Protein AF-A0A2E6CC32-F1 (afdb_monomer_lite)

Sequence (86 aa):
MRITKFDLVFKILVYLNIMKKEIFAKAFSFLVKCGPVFFGVLFFAPVLTEIMNLLNISFVTLTNIQISLLIGLFWGSYASFKRSWI

Structure (mmCIF, N/CA/C/O backbone):
data_AF-A0A2E6CC32-F1
#
_entry.id   AF-A0A2E6CC32-F1
#
loop_
_atom_site.group_PDB
_atom_site.id
_atom_site.type_symbol
_atom_site.label_atom_id
_atom_site.label_alt_id
_atom_site.label_comp_id
_atom_site.label_asym_id
_atom_site.label_entity_id
_atom_site.label_seq_id
_atom_site.pdbx_PDB_ins_code
_atom_site.Cartn_x
_atom_site.Cartn_y
_atom_site.Cartn_z
_atom_site.occupancy
_atom_site.B_iso_or_equiv
_atom_site.auth_seq_id
_atom_site.auth_comp_id
_atom_site.auth_asym_id
_atom_site.auth_atom_id
_atom_site.pdbx_PDB_model_num
ATOM 1 N N . MET A 1 1 ? -32.461 -0.602 48.079 1.00 54.00 1 MET A N 1
ATOM 2 C CA . MET A 1 1 ? -32.066 -1.452 46.933 1.00 54.00 1 MET A CA 1
ATOM 3 C C . MET A 1 1 ? -30.547 -1.608 46.977 1.00 54.00 1 MET A C 1
ATOM 5 O O . MET A 1 1 ? -29.847 -0.622 46.801 1.00 54.00 1 MET A O 1
ATOM 9 N N . ARG A 1 2 ? -30.032 -2.774 47.396 1.00 61.62 2 ARG A N 1
ATOM 10 C CA . ARG A 1 2 ? -28.601 -2.978 47.697 1.00 61.62 2 ARG A CA 1
ATOM 11 C C . ARG A 1 2 ? -27.912 -3.500 46.432 1.00 61.62 2 ARG A C 1
ATOM 13 O O . ARG A 1 2 ? -28.084 -4.664 46.090 1.00 61.62 2 ARG A O 1
ATOM 20 N N . ILE A 1 3 ? -27.190 -2.629 45.728 1.00 63.38 3 ILE A N 1
ATOM 21 C CA . ILE A 1 3 ? -26.392 -3.009 44.554 1.00 63.38 3 ILE A CA 1
ATOM 22 C C . ILE A 1 3 ? -25.308 -3.966 45.050 1.00 63.38 3 ILE A C 1
ATOM 24 O O . ILE A 1 3 ? -24.500 -3.612 45.911 1.00 63.38 3 ILE A O 1
ATOM 28 N N . THR A 1 4 ? -25.343 -5.211 44.586 1.00 77.62 4 THR A N 1
ATOM 29 C CA . THR A 1 4 ? -24.361 -6.217 44.988 1.00 77.62 4 THR A CA 1
ATOM 30 C C . THR A 1 4 ? -23.063 -5.983 44.219 1.00 77.62 4 THR A C 1
ATOM 32 O O . THR A 1 4 ? -23.066 -5.515 43.083 1.00 77.62 4 THR A O 1
ATOM 35 N N . LYS A 1 5 ? -21.922 -6.316 44.831 1.00 72.00 5 LYS A N 1
ATOM 36 C CA . LYS A 1 5 ? -20.587 -6.182 44.217 1.00 72.00 5 LYS A CA 1
ATOM 37 C C . LYS A 1 5 ? -20.509 -6.861 42.836 1.00 72.00 5 LYS A C 1
ATOM 39 O O . LYS A 1 5 ? -19.775 -6.409 41.968 1.00 72.00 5 LYS A O 1
ATOM 44 N N . PHE A 1 6 ? -21.311 -7.908 42.636 1.00 76.12 6 PHE A N 1
ATOM 45 C CA . PHE A 1 6 ? -21.466 -8.646 41.384 1.00 76.12 6 PHE A CA 1
ATOM 46 C C . PHE A 1 6 ? -22.090 -7.810 40.252 1.00 76.12 6 PHE A C 1
ATOM 48 O O . PHE A 1 6 ? -21.602 -7.837 39.126 1.00 76.12 6 PHE A O 1
ATOM 55 N N . ASP A 1 7 ? -23.110 -7.010 40.564 1.00 81.00 7 ASP A N 1
ATOM 56 C CA . ASP A 1 7 ? -23.806 -6.137 39.609 1.00 81.00 7 ASP A CA 1
ATOM 57 C C . ASP A 1 7 ? -22.860 -5.051 39.053 1.00 81.00 7 ASP A C 1
ATOM 59 O O . ASP A 1 7 ? -22.815 -4.763 37.856 1.00 81.00 7 ASP A O 1
ATOM 63 N N . LEU A 1 8 ? -21.983 -4.524 39.918 1.00 80.38 8 LEU A N 1
ATOM 64 C CA . LEU A 1 8 ? -20.945 -3.567 39.528 1.00 80.38 8 LEU A CA 1
ATOM 65 C C . LEU A 1 8 ? -19.906 -4.192 38.579 1.00 80.38 8 LEU A C 1
ATOM 67 O O . LEU A 1 8 ? -19.532 -3.579 37.578 1.00 80.38 8 LEU A O 1
ATOM 71 N N . VAL A 1 9 ? -19.461 -5.418 38.875 1.00 83.12 9 VAL A N 1
ATOM 72 C CA . VAL A 1 9 ? -18.496 -6.155 38.0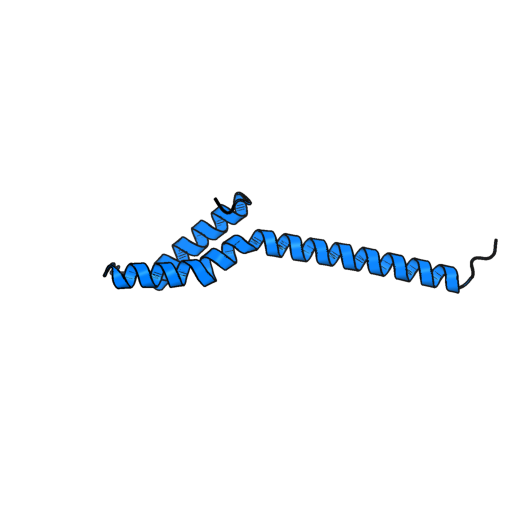42 1.00 83.12 9 VAL A CA 1
ATOM 73 C C . VAL A 1 9 ? -19.081 -6.435 36.660 1.00 83.12 9 VAL A C 1
ATOM 75 O O . VAL A 1 9 ? -18.407 -6.200 35.657 1.00 83.12 9 VAL A O 1
ATOM 78 N N . PHE A 1 10 ? -20.343 -6.863 36.586 1.00 83.12 10 PHE A N 1
ATOM 79 C CA . PHE A 1 10 ? -21.018 -7.120 35.315 1.00 83.12 10 PHE A CA 1
ATOM 80 C C . PHE A 1 10 ? -21.105 -5.855 34.447 1.00 83.12 10 PHE A C 1
ATOM 82 O O . PHE A 1 10 ? -20.762 -5.882 33.263 1.00 83.12 10 PHE A O 1
ATOM 89 N N . LYS A 1 11 ? -21.465 -4.713 35.045 1.00 8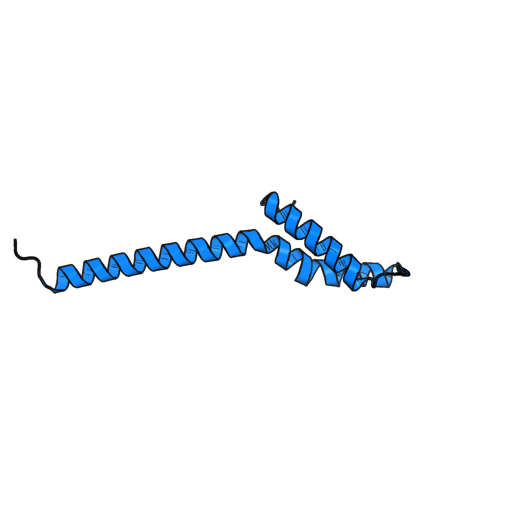4.56 11 LYS A N 1
ATOM 90 C CA . LYS A 1 11 ? -21.553 -3.423 34.342 1.00 84.56 11 LYS A CA 1
ATOM 91 C C . LYS A 1 11 ? -20.202 -2.962 33.779 1.00 84.56 11 LYS A C 1
ATOM 93 O O . LYS A 1 11 ? -20.143 -2.498 32.641 1.00 84.56 11 LYS A O 1
ATOM 98 N N . ILE A 1 12 ? -19.119 -3.138 34.543 1.00 84.81 12 ILE A N 1
ATOM 99 C CA . ILE A 1 12 ? -17.745 -2.836 34.102 1.00 84.81 12 ILE A CA 1
ATOM 100 C C . ILE A 1 12 ? -17.345 -3.724 32.918 1.00 84.81 12 ILE A C 1
ATOM 102 O O . ILE A 1 12 ? -16.771 -3.233 31.945 1.00 84.81 12 ILE A O 1
ATOM 106 N N . LEU A 1 13 ? -17.676 -5.015 32.971 1.00 83.38 13 LEU A N 1
ATOM 107 C CA . LEU A 1 13 ? -17.326 -5.988 31.933 1.00 83.38 13 LEU A CA 1
ATOM 108 C C . LEU A 1 13 ? -18.047 -5.684 30.609 1.00 83.38 13 LEU A C 1
ATOM 110 O O . LEU A 1 13 ? -17.432 -5.714 29.540 1.00 83.38 13 LEU A O 1
ATOM 114 N N . VAL A 1 14 ? -19.324 -5.298 30.684 1.00 86.69 14 VAL A N 1
ATOM 115 C CA . VAL A 1 14 ? -20.097 -4.817 29.529 1.00 86.69 14 VAL A CA 1
ATOM 116 C C . VAL A 1 14 ? -19.474 -3.546 28.944 1.00 86.69 14 VAL A C 1
ATOM 118 O O . VAL A 1 14 ? -19.262 -3.477 27.733 1.00 86.69 14 VAL A O 1
ATOM 121 N N . TYR A 1 15 ? -19.105 -2.572 29.782 1.00 82.44 15 TYR A N 1
ATOM 122 C CA . TYR A 1 15 ? -18.488 -1.322 29.324 1.00 82.44 15 TYR A CA 1
ATOM 123 C C . TYR A 1 15 ? -17.140 -1.562 28.625 1.00 82.44 15 TYR A C 1
ATOM 125 O O . TYR A 1 15 ? -16.883 -1.020 27.551 1.00 82.44 15 TYR A O 1
ATOM 133 N N . LEU A 1 16 ? -16.303 -2.442 29.180 1.00 83.25 16 LEU A N 1
ATOM 134 C CA . LEU A 1 16 ? -15.026 -2.847 28.584 1.00 83.25 16 LEU A CA 1
ATOM 135 C C . LEU A 1 16 ? -15.200 -3.499 27.209 1.00 83.25 16 LEU A C 1
ATOM 137 O O . LEU A 1 16 ? -14.435 -3.205 26.288 1.00 83.25 16 LEU A O 1
ATOM 141 N N . ASN A 1 17 ? -16.208 -4.357 27.050 1.00 84.19 17 ASN A N 1
ATOM 142 C CA . ASN A 1 17 ? -16.499 -4.982 25.761 1.00 84.19 17 ASN A CA 1
ATOM 143 C C . ASN A 1 17 ? -16.973 -3.968 24.713 1.00 84.19 17 ASN A C 1
ATOM 145 O O . ASN A 1 17 ? -16.540 -4.034 23.562 1.00 84.19 17 ASN A O 1
ATOM 149 N N . ILE A 1 18 ? -17.805 -3.001 25.107 1.00 82.38 18 ILE A N 1
ATOM 150 C CA . ILE A 1 18 ? -18.257 -1.922 24.216 1.00 82.38 18 ILE A CA 1
ATOM 151 C C . ILE A 1 18 ? -17.063 -1.066 23.769 1.00 82.38 18 ILE A C 1
ATOM 153 O O . ILE A 1 18 ? -16.883 -0.836 22.572 1.00 82.38 18 ILE A O 1
ATOM 157 N N . MET A 1 19 ? -16.191 -0.681 24.704 1.00 81.12 19 MET A N 1
ATOM 158 C CA . MET A 1 19 ? -14.994 0.115 24.410 1.00 81.12 19 MET A CA 1
ATOM 159 C C . MET A 1 19 ? -14.016 -0.618 23.47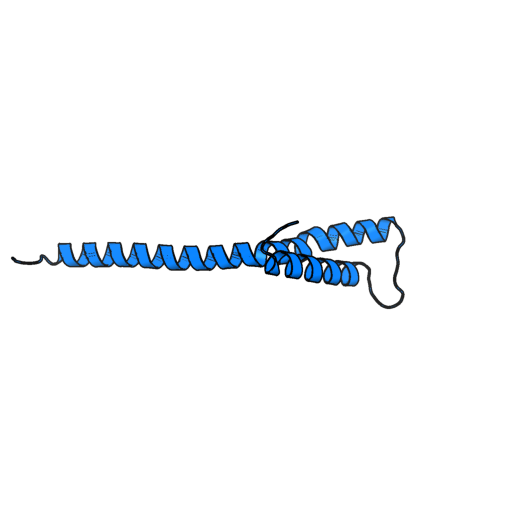9 1.00 81.12 19 MET A C 1
ATOM 161 O O . MET A 1 19 ? -13.501 -0.023 22.532 1.00 81.12 19 MET A O 1
ATOM 165 N N . LYS A 1 20 ? -13.785 -1.924 23.684 1.00 79.38 20 LYS A N 1
ATOM 166 C CA . LYS A 1 20 ? -12.950 -2.730 22.773 1.00 79.38 20 LYS A CA 1
ATOM 167 C C . LYS A 1 20 ? -13.521 -2.773 21.356 1.00 79.38 20 LYS A C 1
ATOM 169 O O . LYS A 1 20 ? -12.766 -2.666 20.390 1.00 79.38 20 LYS A O 1
ATOM 174 N N . LYS A 1 21 ? -14.844 -2.901 21.230 1.00 79.81 21 LYS A N 1
ATOM 175 C CA . LYS A 1 21 ? -15.533 -2.945 19.935 1.00 79.81 21 LYS A CA 1
ATOM 176 C C . LYS A 1 21 ? -15.387 -1.627 19.166 1.00 79.81 21 LYS A C 1
ATOM 178 O O . LYS A 1 21 ? -15.098 -1.652 17.973 1.00 79.81 21 LYS A O 1
ATOM 183 N N . GLU A 1 22 ? -15.524 -0.493 19.849 1.00 79.69 22 GLU A N 1
ATOM 184 C CA . GLU A 1 22 ? -15.314 0.847 19.279 1.00 79.69 22 GLU A CA 1
ATOM 185 C C . GLU A 1 22 ? -13.886 1.051 18.752 1.00 79.69 22 GLU A C 1
ATOM 187 O O . GLU A 1 22 ? -13.688 1.534 17.633 1.00 79.69 22 GLU A O 1
ATOM 192 N N . ILE A 1 23 ? -12.881 0.650 19.538 1.00 81.88 23 ILE A N 1
ATOM 193 C CA . ILE A 1 23 ?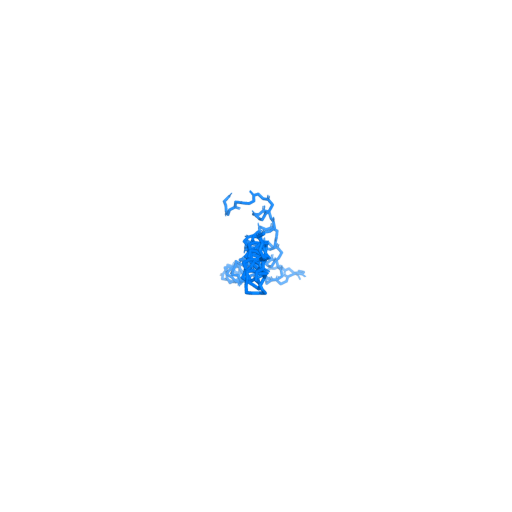 -11.466 0.766 19.156 1.00 81.88 23 ILE A CA 1
ATOM 194 C C . ILE A 1 23 ? -11.181 -0.087 17.916 1.00 81.88 23 ILE A C 1
ATOM 196 O O . ILE A 1 23 ? -10.560 0.391 16.963 1.00 81.88 23 ILE A O 1
ATOM 200 N N . PHE A 1 24 ? -11.686 -1.323 17.894 1.00 81.81 24 PHE A N 1
ATOM 201 C CA . PHE A 1 24 ? -11.526 -2.217 16.751 1.00 81.81 24 PHE A CA 1
ATOM 202 C C . PHE A 1 24 ? -12.199 -1.659 15.489 1.00 81.81 24 PHE A C 1
ATOM 204 O O . PHE A 1 24 ? -11.596 -1.657 14.418 1.00 81.81 24 PHE A O 1
ATOM 211 N N . ALA A 1 25 ? -13.412 -1.112 15.613 1.00 81.12 25 ALA A N 1
ATOM 212 C CA . ALA A 1 25 ? -14.130 -0.509 14.492 1.00 81.12 25 ALA A CA 1
ATOM 213 C C . ALA A 1 25 ? -13.380 0.694 13.892 1.00 81.12 25 ALA A C 1
ATOM 215 O O . ALA A 1 25 ? -13.297 0.823 12.668 1.00 81.12 25 ALA A O 1
ATOM 216 N N . LYS A 1 26 ? -12.778 1.549 14.730 1.00 80.69 26 LYS A N 1
ATOM 217 C CA . LYS A 1 26 ? -11.944 2.672 14.264 1.00 80.69 26 LYS A CA 1
ATOM 218 C C . LYS A 1 26 ? -10.678 2.200 13.553 1.00 80.69 26 LYS A C 1
ATOM 220 O O . LYS A 1 26 ? -10.376 2.711 12.475 1.00 80.69 26 LYS A O 1
ATOM 225 N N . ALA A 1 27 ? -9.969 1.222 14.118 1.00 78.44 27 ALA A N 1
ATOM 226 C CA . ALA A 1 27 ? -8.763 0.666 13.504 1.00 78.44 27 ALA A CA 1
ATOM 227 C C . ALA A 1 27 ? -9.071 0.010 12.148 1.00 78.44 27 ALA A C 1
ATOM 229 O O . ALA A 1 27 ? -8.389 0.275 11.159 1.00 78.44 27 ALA A O 1
ATOM 230 N N . PHE A 1 28 ? -10.153 -0.768 12.073 1.00 80.50 28 PHE A N 1
ATOM 231 C CA . PHE A 1 28 ? -10.604 -1.393 10.832 1.00 80.50 28 PHE A CA 1
ATOM 232 C C . PHE A 1 28 ? -11.016 -0.352 9.783 1.00 80.50 28 PHE A C 1
ATOM 234 O O . PHE A 1 28 ? -10.613 -0.445 8.627 1.00 80.50 28 PHE A O 1
ATOM 241 N N . SER A 1 29 ? -11.745 0.694 10.186 1.00 78.06 29 SER A N 1
ATOM 242 C CA . SER A 1 29 ? -12.107 1.807 9.298 1.00 78.06 29 SER A CA 1
ATOM 243 C C . SER A 1 29 ? -10.874 2.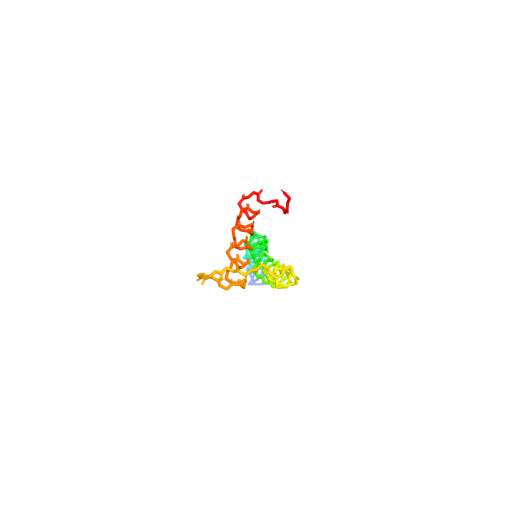507 8.712 1.00 78.06 29 SER A C 1
ATOM 245 O O . SER A 1 29 ? -10.868 2.863 7.534 1.00 78.06 29 SER A O 1
ATOM 247 N N . PHE A 1 30 ? -9.814 2.679 9.506 1.00 75.69 30 PHE A N 1
ATOM 248 C CA . PHE A 1 30 ? -8.553 3.244 9.027 1.00 75.69 30 PHE A CA 1
ATOM 249 C C . PHE A 1 30 ? -7.844 2.311 8.037 1.00 75.69 30 PHE A C 1
ATOM 251 O O . PHE A 1 30 ? -7.407 2.763 6.979 1.00 75.69 30 PHE A O 1
ATOM 258 N N . LEU A 1 31 ? -7.803 1.006 8.327 1.00 76.12 31 LEU A N 1
ATOM 259 C CA . LEU A 1 31 ? -7.232 0.005 7.421 1.00 76.12 31 LEU A CA 1
ATOM 260 C C . LEU A 1 31 ? -7.947 -0.011 6.067 1.00 76.12 31 LEU A C 1
ATOM 262 O O . LEU A 1 31 ? -7.297 0.001 5.026 1.00 76.12 31 LEU A O 1
ATOM 266 N N . VAL A 1 32 ? -9.282 0.015 6.077 1.00 77.69 32 VAL A N 1
ATOM 267 C CA . VAL A 1 32 ? -10.098 0.033 4.855 1.00 77.69 32 VAL A CA 1
ATOM 268 C C . VAL A 1 32 ? -9.852 1.307 4.047 1.00 77.69 32 VAL A C 1
ATOM 270 O O . VAL A 1 32 ? -9.773 1.244 2.823 1.00 77.69 32 VAL A O 1
ATOM 273 N N . LYS A 1 33 ? -9.666 2.458 4.709 1.00 77.31 33 LYS A N 1
ATOM 274 C CA . LYS A 1 33 ? -9.325 3.715 4.024 1.00 77.31 33 LYS A CA 1
ATOM 275 C C . LYS A 1 33 ? -7.951 3.665 3.362 1.00 77.31 33 LYS A C 1
ATOM 277 O O . LYS A 1 33 ? -7.818 4.161 2.249 1.00 77.31 33 LYS A O 1
ATOM 282 N N . CYS A 1 34 ? -6.952 3.068 4.009 1.00 79.56 34 CYS A N 1
ATOM 283 C CA . CYS A 1 34 ? -5.609 2.917 3.436 1.00 79.56 34 CYS A CA 1
ATOM 284 C C . CYS A 1 34 ? -5.469 1.718 2.484 1.00 79.56 34 CYS A C 1
ATOM 286 O O . CYS A 1 34 ? -4.460 1.619 1.788 1.00 79.56 34 CYS A O 1
ATOM 288 N N . GLY A 1 35 ? -6.461 0.827 2.419 1.00 83.56 35 GLY A N 1
ATOM 289 C CA . GLY A 1 35 ? -6.464 -0.362 1.562 1.00 83.56 35 GLY A CA 1
ATOM 290 C C . GLY A 1 35 ? -6.064 -0.096 0.103 1.00 83.56 35 GLY A C 1
ATOM 291 O O . GLY A 1 35 ? -5.181 -0.793 -0.395 1.00 83.56 35 GLY A O 1
ATOM 292 N N . PRO A 1 36 ? -6.613 0.936 -0.569 1.00 85.19 36 PRO A N 1
ATOM 293 C CA . PRO A 1 36 ? -6.243 1.265 -1.945 1.00 85.19 36 PRO A CA 1
ATOM 294 C C . PRO A 1 36 ? -4.773 1.677 -2.109 1.00 85.19 36 PRO A C 1
ATOM 296 O O . PRO A 1 36 ? -4.153 1.340 -3.114 1.00 85.19 36 PRO A O 1
ATOM 299 N N . VAL A 1 37 ? -4.185 2.358 -1.116 1.00 87.00 37 VAL A N 1
ATOM 300 C CA . VAL A 1 37 ? -2.761 2.741 -1.124 1.00 87.00 37 VAL A CA 1
ATOM 301 C C . VAL A 1 37 ? -1.882 1.504 -1.008 1.00 87.00 37 VAL A C 1
ATOM 303 O O . VAL A 1 37 ? -0.976 1.313 -1.816 1.00 87.00 37 VAL A O 1
ATOM 306 N N . PHE A 1 38 ? -2.179 0.627 -0.046 1.00 87.88 38 PHE A N 1
ATOM 307 C CA . PHE A 1 38 ? -1.450 -0.632 0.107 1.00 87.88 38 PHE A CA 1
ATOM 308 C C . PHE A 1 38 ? -1.547 -1.497 -1.148 1.00 87.88 38 PHE A C 1
ATOM 310 O O . PHE A 1 38 ? -0.543 -2.059 -1.575 1.00 87.88 38 PHE A O 1
ATOM 317 N N . PHE A 1 39 ? -2.722 -1.554 -1.775 1.00 88.12 39 PHE A N 1
ATOM 318 C CA . PHE A 1 39 ? -2.904 -2.273 -3.031 1.00 88.12 39 PHE A CA 1
ATOM 319 C C . PHE A 1 39 ? -2.081 -1.662 -4.174 1.00 88.12 39 PHE A C 1
ATOM 321 O O . PHE A 1 39 ? -1.381 -2.382 -4.889 1.00 88.12 39 PHE A O 1
ATOM 328 N N . GLY A 1 40 ? -2.107 -0.333 -4.301 1.00 87.69 40 GLY A N 1
ATOM 329 C CA . GLY A 1 40 ? -1.334 0.414 -5.290 1.00 87.69 40 GLY A CA 1
ATOM 330 C C . GLY A 1 40 ? 0.172 0.146 -5.204 1.00 87.69 40 GLY A C 1
ATOM 331 O O . GLY A 1 40 ? 0.837 -0.049 -6.218 1.00 87.69 40 GLY A O 1
ATOM 332 N N . VAL A 1 41 ? 0.714 0.080 -3.989 1.00 89.00 41 VAL A N 1
ATOM 333 C CA . VAL A 1 41 ? 2.158 -0.098 -3.772 1.00 89.00 41 VAL A CA 1
ATOM 334 C C . VAL A 1 41 ? 2.586 -1.561 -3.814 1.00 89.00 41 VAL A C 1
ATOM 336 O O . VAL A 1 41 ? 3.590 -1.880 -4.440 1.00 89.00 41 VAL A O 1
ATOM 339 N N . LEU A 1 42 ? 1.862 -2.455 -3.138 1.00 89.00 42 LEU A N 1
ATOM 340 C CA . LEU A 1 42 ? 2.303 -3.844 -2.967 1.00 89.00 42 LEU A CA 1
ATOM 341 C C . LEU A 1 42 ? 1.944 -4.740 -4.148 1.00 89.00 42 LEU A C 1
ATOM 343 O O . LEU A 1 42 ? 2.667 -5.693 -4.413 1.00 89.00 42 LEU A O 1
ATOM 347 N N . PHE A 1 43 ? 0.837 -4.461 -4.837 1.00 89.81 43 PHE A N 1
ATOM 348 C CA . PHE A 1 43 ? 0.350 -5.314 -5.921 1.00 89.81 43 PHE A CA 1
ATOM 349 C C . PHE A 1 43 ? 0.455 -4.619 -7.270 1.00 89.81 43 PHE A C 1
ATOM 351 O O . PHE A 1 43 ? 1.041 -5.164 -8.201 1.00 89.81 43 PHE A O 1
ATOM 358 N N . PHE A 1 44 ? -0.072 -3.401 -7.384 1.00 89.06 44 PHE A N 1
ATOM 359 C CA . PHE A 1 44 ? -0.118 -2.720 -8.673 1.00 89.06 44 PHE A CA 1
ATOM 360 C C . PHE A 1 44 ? 1.274 -2.295 -9.164 1.00 89.06 44 PHE A C 1
ATOM 362 O O . PHE A 1 44 ? 1.598 -2.533 -10.323 1.00 89.06 44 PHE A O 1
ATOM 369 N N . ALA A 1 45 ? 2.128 -1.740 -8.298 1.00 90.94 45 ALA A N 1
ATOM 370 C CA . ALA A 1 45 ? 3.477 -1.322 -8.683 1.00 90.94 45 ALA A CA 1
ATOM 371 C C . ALA A 1 45 ? 4.366 -2.458 -9.243 1.00 90.94 45 ALA A C 1
ATOM 373 O O . ALA A 1 45 ? 4.935 -2.260 -10.318 1.00 90.94 45 ALA A O 1
ATOM 374 N N . PRO A 1 46 ? 4.507 -3.643 -8.608 1.00 88.12 46 PRO A N 1
ATOM 375 C CA . PRO A 1 46 ? 5.311 -4.721 -9.190 1.00 88.12 46 PRO A CA 1
ATOM 376 C C . PRO A 1 46 ? 4.709 -5.265 -10.490 1.00 88.12 46 PRO A C 1
ATOM 378 O O . PRO A 1 46 ? 5.447 -5.501 -11.443 1.00 88.12 46 PRO A O 1
ATOM 381 N N . VAL A 1 47 ? 3.378 -5.386 -10.580 1.00 91.44 47 VAL A N 1
ATOM 382 C CA . VAL A 1 47 ? 2.703 -5.807 -11.821 1.00 91.44 47 VAL A CA 1
ATOM 383 C C . VAL A 1 47 ? 2.977 -4.819 -12.954 1.00 91.44 47 VAL A C 1
ATOM 385 O O . VAL A 1 47 ? 3.350 -5.223 -14.053 1.00 91.44 47 VAL A O 1
ATOM 388 N N . LEU A 1 48 ? 2.842 -3.520 -12.686 1.00 89.50 48 LEU A N 1
ATOM 389 C CA . LEU A 1 48 ? 3.108 -2.477 -13.671 1.00 89.50 48 LEU A CA 1
ATOM 390 C C . LEU A 1 48 ? 4.585 -2.446 -14.081 1.00 89.50 48 LEU A C 1
ATOM 392 O O . LEU A 1 48 ? 4.885 -2.260 -15.258 1.00 89.50 48 LEU A O 1
ATOM 396 N N . THR A 1 49 ? 5.493 -2.704 -13.139 1.00 91.56 49 THR A N 1
ATOM 397 C CA . THR A 1 49 ? 6.933 -2.780 -13.418 1.00 91.56 49 THR A CA 1
ATOM 398 C C . THR A 1 49 ? 7.235 -3.879 -14.421 1.00 91.56 49 THR A C 1
ATOM 400 O O . THR A 1 49 ? 7.960 -3.629 -15.382 1.00 91.56 49 THR A O 1
ATOM 403 N N . GLU A 1 50 ? 6.646 -5.065 -14.252 1.00 91.19 50 GLU A N 1
ATOM 404 C CA . GLU A 1 50 ? 6.884 -6.150 -15.204 1.00 91.19 50 GLU A CA 1
ATOM 405 C C . GLU A 1 50 ? 6.231 -5.924 -16.556 1.00 91.19 50 GLU A C 1
ATOM 407 O O . GLU A 1 50 ? 6.824 -6.257 -17.579 1.00 91.19 50 GLU A O 1
ATOM 412 N N . ILE A 1 51 ? 5.073 -5.267 -16.599 1.00 90.56 51 ILE A N 1
ATOM 413 C CA . ILE A 1 51 ? 4.491 -4.824 -17.870 1.00 90.56 51 ILE A CA 1
ATOM 414 C C . ILE A 1 51 ? 5.448 -3.856 -18.583 1.00 90.56 51 ILE A C 1
ATOM 416 O O . ILE A 1 51 ? 5.703 -4.011 -19.776 1.00 90.56 51 ILE A O 1
ATOM 420 N N . MET A 1 52 ? 6.018 -2.882 -17.869 1.00 88.00 52 MET A N 1
ATOM 421 C CA . MET A 1 52 ? 6.973 -1.930 -18.447 1.00 88.00 52 MET A CA 1
ATOM 422 C C . MET A 1 52 ? 8.264 -2.608 -18.920 1.00 88.00 52 MET A C 1
ATOM 424 O O . MET A 1 52 ? 8.761 -2.274 -19.997 1.00 88.00 52 MET A O 1
ATOM 428 N N . ASN A 1 53 ? 8.774 -3.579 -18.157 1.00 89.31 53 ASN A N 1
ATOM 429 C CA . ASN A 1 53 ? 9.942 -4.372 -18.538 1.00 89.31 53 ASN A CA 1
ATOM 430 C C . ASN A 1 53 ? 9.672 -5.196 -19.806 1.00 89.31 53 ASN A C 1
ATOM 432 O O . ASN A 1 53 ? 10.488 -5.178 -20.725 1.00 89.31 53 ASN A O 1
ATOM 436 N N . LEU A 1 54 ? 8.513 -5.858 -19.900 1.00 91.56 54 LEU A N 1
ATOM 437 C CA . LEU A 1 54 ? 8.111 -6.623 -21.088 1.00 91.56 54 LEU A CA 1
ATOM 438 C C . LEU A 1 54 ? 7.969 -5.744 -22.336 1.00 91.56 54 LEU A C 1
ATOM 440 O O . LEU A 1 54 ? 8.279 -6.180 -23.442 1.00 91.56 54 LEU A O 1
ATOM 444 N N . LEU A 1 55 ? 7.520 -4.501 -22.162 1.00 89.44 55 LEU A N 1
ATOM 445 C CA . LEU A 1 55 ? 7.377 -3.531 -23.247 1.00 89.44 55 LEU A CA 1
ATOM 446 C C . LEU A 1 55 ? 8.696 -2.824 -23.610 1.00 89.44 55 LEU A C 1
ATOM 448 O O . LEU A 1 55 ? 8.685 -1.956 -24.482 1.00 89.44 55 LEU A O 1
ATOM 452 N N . ASN A 1 56 ? 9.822 -3.170 -22.967 1.00 84.31 56 ASN A N 1
ATOM 453 C CA . ASN A 1 56 ? 11.114 -2.481 -23.100 1.00 84.31 56 ASN A CA 1
ATOM 454 C C . ASN A 1 56 ? 11.014 -0.957 -22.898 1.00 84.31 56 ASN A C 1
ATOM 456 O O . ASN A 1 56 ? 11.778 -0.179 -23.473 1.00 84.31 56 ASN A O 1
ATOM 460 N N . ILE A 1 57 ? 10.068 -0.512 -22.069 1.00 78.12 57 ILE A N 1
ATOM 461 C CA . ILE A 1 57 ? 9.945 0.893 -21.696 1.00 78.12 57 ILE A CA 1
ATOM 462 C C . ILE A 1 57 ? 10.980 1.134 -20.607 1.00 78.12 57 ILE A C 1
ATOM 464 O O . ILE A 1 57 ? 10.824 0.656 -19.488 1.00 78.12 57 ILE A O 1
ATOM 468 N N . SER A 1 58 ? 12.048 1.852 -20.935 1.00 77.06 58 SER A N 1
ATOM 469 C CA . SER A 1 58 ? 13.106 2.207 -19.990 1.00 77.06 58 SER A CA 1
ATOM 470 C C . SER A 1 58 ? 13.282 3.717 -19.941 1.00 77.06 58 SER A C 1
ATOM 472 O O . SER A 1 58 ? 13.419 4.361 -20.982 1.00 77.06 58 SER A O 1
ATOM 474 N N . PHE A 1 59 ? 13.327 4.278 -18.737 1.00 77.69 59 PHE A N 1
ATOM 475 C CA . PHE A 1 59 ? 13.621 5.692 -18.531 1.00 77.69 59 PHE A CA 1
ATOM 476 C C . PHE A 1 59 ? 15.094 5.886 -18.154 1.00 77.69 59 PHE A C 1
ATOM 478 O O . PHE A 1 59 ? 15.679 5.083 -17.436 1.00 77.69 59 PHE A O 1
ATOM 485 N N . VAL A 1 60 ? 15.699 6.973 -18.644 1.00 73.06 60 VAL A N 1
ATOM 486 C CA . VAL A 1 60 ? 17.136 7.264 -18.460 1.00 73.06 60 VAL A CA 1
ATOM 487 C C . VAL A 1 60 ? 17.466 7.649 -17.013 1.00 73.06 60 VAL A C 1
ATOM 489 O O . VAL A 1 60 ? 18.563 7.392 -16.531 1.00 73.06 60 VAL A O 1
ATOM 492 N N . THR A 1 61 ? 16.517 8.267 -16.311 1.00 75.31 61 THR A N 1
ATOM 493 C CA . THR A 1 61 ? 16.723 8.862 -14.980 1.00 75.31 61 THR A CA 1
ATOM 494 C C . THR A 1 61 ? 16.085 8.086 -13.833 1.00 75.31 61 THR A C 1
ATOM 496 O O . THR A 1 61 ? 16.498 8.261 -12.691 1.00 75.31 61 THR A O 1
ATOM 499 N N . LEU A 1 62 ? 15.084 7.249 -14.101 1.00 79.62 62 LEU A N 1
ATOM 500 C CA . LEU A 1 62 ? 14.320 6.530 -13.082 1.00 79.62 62 LEU A CA 1
ATOM 501 C C . LEU A 1 62 ? 14.146 5.073 -13.496 1.00 79.62 62 LEU A C 1
ATOM 503 O O . LEU A 1 62 ? 13.859 4.769 -14.650 1.00 79.62 62 LEU A O 1
ATOM 507 N N . THR A 1 63 ? 14.278 4.170 -12.531 1.00 85.62 63 THR A N 1
ATOM 508 C CA . THR A 1 63 ? 14.013 2.746 -12.758 1.00 85.62 63 THR A CA 1
ATOM 509 C C . THR A 1 63 ? 12.511 2.495 -12.913 1.00 85.62 63 THR A C 1
ATOM 511 O O . THR A 1 63 ? 11.683 3.176 -12.301 1.00 85.62 63 THR A O 1
ATOM 514 N N . ASN A 1 64 ? 12.141 1.475 -13.689 1.00 85.62 64 ASN A N 1
ATOM 515 C CA . ASN A 1 64 ? 10.737 1.109 -13.915 1.00 85.62 64 ASN A CA 1
ATOM 516 C C . ASN A 1 64 ? 9.984 0.817 -12.610 1.00 85.62 64 ASN A C 1
ATOM 518 O O . ASN A 1 64 ? 8.813 1.174 -12.481 1.00 85.62 64 ASN A O 1
ATOM 522 N N . ILE A 1 65 ? 10.680 0.253 -11.615 1.00 87.75 65 ILE A N 1
ATOM 523 C CA . ILE A 1 65 ? 10.129 0.023 -10.278 1.00 87.75 65 ILE A CA 1
ATOM 524 C C . ILE A 1 65 ? 9.796 1.344 -9.575 1.00 87.75 65 ILE A C 1
ATOM 526 O O . ILE A 1 65 ? 8.714 1.465 -9.014 1.00 87.75 65 ILE A O 1
ATOM 530 N N . GLN A 1 66 ? 10.661 2.365 -9.653 1.00 88.44 66 GLN A N 1
ATOM 531 C CA . GLN A 1 66 ? 10.422 3.673 -9.026 1.00 88.44 66 GLN A CA 1
ATOM 532 C C . GLN A 1 66 ? 9.228 4.393 -9.656 1.00 88.44 66 GLN A C 1
ATOM 534 O O . GLN A 1 66 ? 8.405 4.967 -8.944 1.00 88.44 66 GLN A O 1
ATOM 539 N N . ILE A 1 67 ? 9.113 4.331 -10.983 1.00 89.31 67 ILE A N 1
ATOM 540 C CA . ILE A 1 67 ? 8.000 4.937 -11.724 1.00 89.31 67 ILE A CA 1
ATOM 541 C C . ILE A 1 67 ? 6.694 4.228 -11.385 1.00 89.31 67 ILE A C 1
ATOM 543 O O . ILE A 1 67 ? 5.704 4.876 -11.050 1.00 89.31 67 ILE A O 1
ATOM 547 N N . SER A 1 68 ? 6.706 2.899 -11.393 1.00 89.62 68 SER A N 1
ATOM 548 C CA . SER A 1 68 ? 5.528 2.106 -11.052 1.00 89.62 68 SER A CA 1
ATOM 549 C C . SER A 1 68 ? 5.103 2.300 -9.598 1.00 89.62 68 SER A C 1
ATOM 551 O O . SER A 1 68 ? 3.907 2.338 -9.315 1.00 89.62 68 SER A O 1
ATOM 553 N N . LEU A 1 69 ? 6.056 2.495 -8.678 1.00 90.75 69 LEU A N 1
ATOM 554 C CA . LEU A 1 69 ? 5.767 2.830 -7.282 1.00 90.75 69 LEU A CA 1
ATOM 555 C C . LEU A 1 69 ? 5.100 4.198 -7.152 1.00 90.75 69 LEU A C 1
ATOM 557 O O . LEU A 1 69 ? 4.127 4.331 -6.414 1.00 90.75 69 LEU A O 1
ATOM 561 N N . LEU A 1 70 ? 5.605 5.205 -7.871 1.00 91.19 70 LEU A N 1
ATOM 56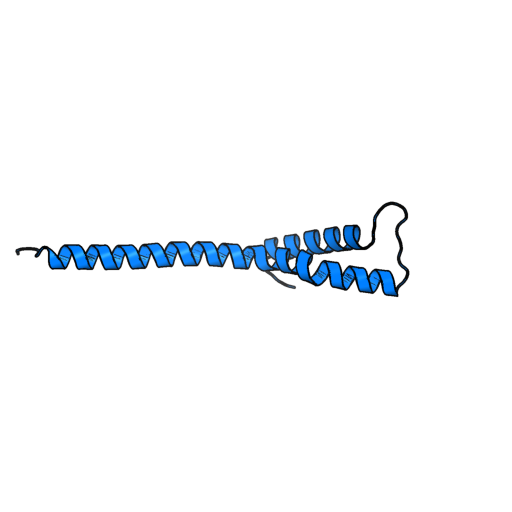2 C CA . LEU A 1 70 ? 5.008 6.540 -7.912 1.00 91.19 70 LEU A CA 1
ATOM 563 C C . LEU A 1 70 ? 3.574 6.468 -8.434 1.00 91.19 70 LEU A C 1
ATOM 565 O O . LEU A 1 70 ? 2.663 6.971 -7.780 1.00 91.19 70 LEU A O 1
ATOM 569 N N . ILE A 1 71 ? 3.354 5.793 -9.562 1.00 90.00 71 ILE A N 1
ATOM 570 C CA . ILE A 1 71 ? 2.020 5.640 -10.155 1.00 90.00 71 ILE A CA 1
ATOM 571 C C . ILE A 1 71 ? 1.091 4.884 -9.198 1.00 90.00 71 ILE A C 1
ATOM 573 O O . ILE A 1 71 ? -0.028 5.333 -8.958 1.00 90.00 71 ILE A O 1
ATOM 577 N N . GLY A 1 72 ? 1.556 3.784 -8.601 1.00 90.38 72 GLY A N 1
ATOM 578 C CA . GLY A 1 72 ? 0.796 3.012 -7.619 1.00 90.38 72 GLY A CA 1
ATOM 579 C C . GLY A 1 72 ? 0.439 3.816 -6.366 1.00 90.38 72 GLY A C 1
ATOM 580 O O . GLY A 1 72 ? -0.695 3.735 -5.892 1.00 90.38 72 GLY A O 1
ATOM 581 N N . LEU A 1 73 ? 1.359 4.647 -5.864 1.00 89.75 73 LEU A N 1
ATOM 582 C CA . LEU A 1 73 ? 1.110 5.564 -4.747 1.00 89.75 73 LEU A CA 1
ATOM 583 C C . LEU A 1 73 ? 0.097 6.646 -5.108 1.00 89.75 73 LEU A C 1
ATOM 585 O O . LEU A 1 73 ? -0.831 6.879 -4.334 1.00 89.75 73 LEU A O 1
ATOM 589 N N . PHE A 1 74 ? 0.253 7.302 -6.259 1.00 90.25 74 PHE A N 1
ATOM 590 C CA . PHE A 1 74 ? -0.671 8.344 -6.706 1.00 90.25 74 PHE A CA 1
ATOM 591 C C . PHE A 1 74 ? -2.068 7.778 -6.941 1.00 90.25 74 PHE A C 1
ATOM 593 O O . PHE A 1 74 ? -3.039 8.329 -6.422 1.00 90.25 74 PHE A O 1
ATOM 600 N N . TRP A 1 75 ? -2.169 6.648 -7.642 1.00 88.69 75 TRP A N 1
ATOM 601 C CA . TRP A 1 75 ? -3.433 5.956 -7.877 1.00 88.69 75 TRP A CA 1
ATOM 602 C C . TRP A 1 75 ? -4.083 5.506 -6.568 1.00 88.69 75 TRP A C 1
ATOM 604 O O . TRP A 1 75 ? -5.243 5.819 -6.307 1.00 88.69 75 TRP A O 1
ATOM 614 N N . GLY A 1 76 ? -3.327 4.825 -5.706 1.00 86.94 76 GLY A N 1
ATOM 615 C CA . GLY A 1 76 ? -3.826 4.336 -4.426 1.00 86.94 76 GLY A CA 1
ATOM 616 C C . GLY A 1 76 ? -4.249 5.465 -3.481 1.00 86.94 76 GLY A C 1
ATOM 617 O O . GLY A 1 76 ? -5.274 5.357 -2.808 1.00 86.94 76 GLY A O 1
ATOM 618 N N . SER A 1 77 ? -3.518 6.582 -3.470 1.00 86.00 77 SER A N 1
ATOM 619 C CA . SER A 1 77 ? -3.874 7.772 -2.681 1.00 86.00 77 SER A CA 1
ATOM 620 C C . SER A 1 77 ? -5.115 8.464 -3.240 1.00 86.00 77 SER A C 1
ATOM 622 O O . SER A 1 77 ? -6.002 8.849 -2.477 1.00 86.00 77 SER A O 1
ATOM 624 N N . TYR A 1 78 ? -5.221 8.571 -4.566 1.00 86.31 78 TYR A N 1
ATOM 625 C CA . TYR A 1 78 ? -6.394 9.122 -5.242 1.00 86.31 78 TYR A CA 1
ATOM 626 C C . TYR A 1 78 ? -7.651 8.284 -4.962 1.00 86.31 78 TYR A C 1
ATOM 628 O O . TYR A 1 78 ? -8.675 8.826 -4.539 1.00 86.31 78 TYR A O 1
ATOM 636 N N . ALA A 1 79 ? -7.554 6.959 -5.095 1.00 85.56 79 ALA A N 1
ATOM 637 C CA . ALA A 1 79 ? -8.622 6.015 -4.770 1.00 85.56 79 ALA A CA 1
ATOM 638 C C . ALA A 1 79 ? -9.019 6.078 -3.282 1.00 85.56 79 ALA A C 1
ATOM 640 O O . ALA A 1 79 ? -10.205 6.068 -2.939 1.00 85.56 79 ALA A O 1
ATOM 641 N N . SER A 1 80 ? -8.039 6.229 -2.383 1.00 84.56 80 SER A N 1
ATOM 642 C CA . SER A 1 80 ? -8.277 6.420 -0.947 1.00 84.56 80 SER A CA 1
ATOM 643 C C . SER A 1 80 ? -9.049 7.715 -0.654 1.00 84.56 80 SER A C 1
ATOM 645 O O . SER A 1 80 ? -10.015 7.691 0.114 1.00 84.56 80 SER A O 1
ATOM 647 N N . PHE A 1 81 ? -8.708 8.828 -1.317 1.00 82.31 81 PHE A N 1
ATOM 648 C CA . PHE A 1 81 ? -9.411 10.106 -1.150 1.00 82.31 81 PHE A CA 1
ATOM 649 C C . PHE A 1 81 ? -10.849 10.045 -1.677 1.00 82.31 81 PHE A C 1
ATOM 651 O O . PHE A 1 81 ? -11.783 10.479 -0.998 1.00 82.31 81 PHE A O 1
ATOM 658 N N . LYS A 1 82 ? -11.047 9.434 -2.851 1.00 82.06 82 LYS A N 1
ATOM 659 C CA . LYS A 1 82 ? -12.380 9.208 -3.429 1.00 82.06 82 LYS A CA 1
ATOM 660 C C . LYS A 1 82 ? -13.210 8.166 -2.670 1.00 82.06 82 LYS A C 1
ATOM 662 O O . LYS A 1 82 ? -14.410 8.068 -2.916 1.00 82.06 82 LYS A O 1
ATOM 667 N N . ARG A 1 83 ? -12.593 7.380 -1.774 1.00 73.69 83 ARG A N 1
ATOM 668 C CA . ARG A 1 83 ? -13.167 6.166 -1.156 1.00 73.69 83 ARG A CA 1
ATOM 669 C C . ARG A 1 83 ? -13.755 5.189 -2.183 1.00 73.69 83 ARG A C 1
ATOM 671 O O . ARG A 1 83 ? -14.654 4.418 -1.855 1.00 73.69 83 ARG A O 1
ATOM 678 N N . SER A 1 84 ? -13.258 5.235 -3.413 1.00 71.81 84 SER A N 1
ATOM 679 C CA . SER A 1 84 ? -13.710 4.413 -4.529 1.00 71.81 84 SER A CA 1
ATOM 680 C C . SER A 1 84 ? -12.497 3.752 -5.156 1.00 71.81 84 SER A C 1
ATOM 682 O O . SER A 1 84 ? -11.456 4.382 -5.322 1.00 71.81 84 SER A O 1
ATOM 684 N N . TRP A 1 85 ? -12.645 2.476 -5.491 1.00 63.38 85 TRP A N 1
ATOM 685 C CA . TRP A 1 85 ? -11.626 1.688 -6.184 1.00 63.38 85 TRP A CA 1
ATOM 686 C C . TRP A 1 85 ? -11.647 1.909 -7.709 1.00 63.38 85 TRP A C 1
ATOM 688 O O . TRP A 1 85 ? -10.768 1.406 -8.404 1.00 63.38 85 TRP A O 1
ATOM 698 N N . ILE A 1 86 ? -12.648 2.657 -8.193 1.00 60.44 86 ILE A N 1
ATOM 699 C CA . ILE A 1 86 ? -12.938 3.030 -9.587 1.00 60.44 86 ILE A CA 1
ATOM 700 C C . ILE A 1 86 ? -13.097 4.549 -9.700 1.00 60.44 86 ILE A C 1
ATOM 702 O O . ILE A 1 86 ? -13.755 5.146 -8.809 1.00 60.44 86 ILE A O 1
#

Foldseek 3Di:
DDCDPVNVVVVVVVVVVVVVVVVVVVVVVVCLLQVQLCCLQVPQLVVQLVVCVVVVPQDPPDRSSRVSNVRSNVLSNVCSVVVHND

Secondary structure (DSSP, 8-state):
----HHHHHHHHHHHHHHHHHHHHHHHHHHHHHHHHHHHIIIIIHHHHHHHHHHTT---SSS-HHHHHHHHHHHHHHHHHHHT---

Radius of gyration: 23.56 Å; chains: 1; bounding box: 49×19×71 Å

pLDDT: mean 82.63, std 7.57, range [54.0, 91.56]